Protein AF-U1MR85-F1 (afdb_monomer_lite)

pLDDT: mean 88.8, std 12.26, range [36.12, 98.38]

Structure (mmCIF, N/CA/C/O backbone):
data_AF-U1MR85-F1
#
_entry.id   AF-U1MR85-F1
#
loop_
_atom_site.group_PDB
_atom_site.id
_atom_site.type_symbol
_atom_site.label_atom_id
_atom_site.label_alt_id
_atom_site.label_comp_id
_atom_site.label_asym_id
_atom_site.label_entity_id
_atom_site.label_seq_id
_atom_site.pdbx_PDB_ins_code
_atom_site.Cartn_x
_atom_site.Cartn_y
_atom_site.Cartn_z
_atom_site.occupancy
_atom_site.B_iso_or_equiv
_atom_site.auth_seq_id
_atom_site.auth_comp_id
_atom_site.auth_asym_id
_atom_site.auth_atom_id
_atom_site.pdbx_PDB_model_num
ATOM 1 N N . MET A 1 1 ? -17.777 -16.995 18.120 1.00 36.12 1 MET A N 1
ATOM 2 C CA . MET A 1 1 ? -16.330 -17.204 17.914 1.00 36.12 1 MET A CA 1
ATOM 3 C C . MET A 1 1 ? -15.792 -15.851 17.470 1.00 36.12 1 MET A C 1
ATOM 5 O O . MET A 1 1 ? -16.188 -15.424 16.400 1.00 36.12 1 MET A O 1
ATOM 9 N N . ALA A 1 2 ? -15.031 -15.195 18.356 1.00 40.91 2 ALA A N 1
ATOM 10 C CA . ALA A 1 2 ? -14.469 -13.831 18.316 1.00 40.91 2 ALA A CA 1
ATOM 11 C C . ALA A 1 2 ? -15.447 -12.639 18.171 1.00 40.91 2 ALA A C 1
ATOM 13 O O . ALA A 1 2 ? -16.201 -12.530 17.211 1.00 40.91 2 ALA A O 1
ATOM 14 N N . ASP A 1 3 ? -15.383 -11.734 19.149 1.00 48.00 3 ASP A N 1
ATOM 15 C CA . ASP A 1 3 ? -15.992 -10.405 19.156 1.00 48.00 3 ASP A CA 1
ATOM 16 C C . ASP A 1 3 ? -15.478 -9.581 17.959 1.00 48.00 3 ASP A C 1
ATOM 18 O O . ASP A 1 3 ? -14.300 -9.241 17.923 1.00 48.00 3 ASP A O 1
ATOM 22 N N . GLY A 1 4 ? -16.332 -9.316 16.961 1.00 56.62 4 GLY A N 1
ATOM 23 C CA . GLY A 1 4 ? -16.113 -8.331 15.882 1.00 56.62 4 GLY A CA 1
ATOM 24 C C . GLY A 1 4 ? -14.700 -8.264 15.278 1.00 56.62 4 GLY A C 1
ATOM 25 O O . GLY A 1 4 ? -14.155 -7.169 15.196 1.00 56.62 4 GLY A O 1
ATOM 26 N N . GLY A 1 5 ? -14.117 -9.421 14.939 1.00 79.50 5 GLY A N 1
ATOM 27 C CA . GLY A 1 5 ? -12.676 -9.665 14.758 1.00 79.50 5 GLY A CA 1
ATOM 28 C C . GLY A 1 5 ? -11.830 -8.595 14.046 1.00 79.50 5 GLY A C 1
ATOM 29 O O . GLY A 1 5 ? -12.294 -7.847 13.202 1.00 79.50 5 GLY A O 1
ATOM 30 N N . CYS A 1 6 ? -10.544 -8.548 14.394 1.00 91.38 6 CYS A N 1
ATOM 31 C CA . CYS A 1 6 ? -9.560 -7.619 13.836 1.00 91.38 6 CYS A CA 1
ATOM 32 C C . CYS A 1 6 ? -8.836 -8.228 12.626 1.00 91.38 6 CYS A C 1
ATOM 34 O O . CYS A 1 6 ? -8.416 -9.384 12.699 1.00 91.38 6 CYS A O 1
ATOM 36 N N . THR A 1 7 ? -8.635 -7.444 11.566 1.00 95.56 7 THR A N 1
ATOM 37 C CA . THR A 1 7 ? -7.764 -7.782 10.432 1.00 95.56 7 THR A CA 1
ATOM 38 C C . THR A 1 7 ? -6.375 -7.193 10.643 1.00 95.56 7 THR A C 1
ATOM 40 O O . THR A 1 7 ? -6.246 -6.014 10.961 1.00 95.56 7 THR A O 1
ATOM 43 N N . VAL A 1 8 ? -5.329 -7.992 10.433 1.00 97.06 8 VAL A N 1
ATOM 44 C CA . VAL A 1 8 ? -3.929 -7.561 10.542 1.00 97.06 8 VAL A CA 1
ATOM 45 C C . VAL A 1 8 ? -3.187 -7.885 9.254 1.00 97.06 8 VAL A C 1
ATOM 47 O O . VAL A 1 8 ? -3.349 -8.981 8.719 1.00 97.06 8 VAL A O 1
ATOM 50 N N . GLY A 1 9 ? -2.332 -6.982 8.782 1.00 97.75 9 GLY A N 1
ATOM 51 C CA . GLY A 1 9 ? -1.458 -7.267 7.647 1.00 97.75 9 GLY A CA 1
ATOM 52 C C . GLY A 1 9 ? -0.289 -6.303 7.506 1.00 97.75 9 GLY A C 1
ATOM 53 O O . GLY A 1 9 ? -0.194 -5.300 8.214 1.00 97.75 9 GLY A O 1
ATOM 54 N N . PHE A 1 10 ? 0.610 -6.638 6.589 1.00 98.38 10 PHE A N 1
ATOM 55 C CA . PHE A 1 10 ? 1.775 -5.828 6.241 1.00 98.38 10 PHE A CA 1
ATOM 56 C C . PHE A 1 10 ? 1.484 -5.048 4.969 1.00 98.38 10 PHE A C 1
ATOM 58 O O . PHE A 1 10 ? 0.987 -5.646 4.021 1.00 98.38 10 PHE A O 1
ATOM 65 N N . PHE A 1 11 ? 1.806 -3.758 4.926 1.00 97.62 11 PHE A N 1
ATOM 66 C CA . PHE A 1 11 ? 1.803 -2.996 3.679 1.00 97.62 11 PHE A CA 1
ATOM 67 C C . PHE A 1 11 ? 3.229 -2.562 3.336 1.00 97.62 11 PHE A C 1
ATOM 69 O O . PHE A 1 11 ? 3.956 -2.034 4.176 1.00 97.62 11 PHE A O 1
ATOM 76 N N . ASP A 1 12 ? 3.620 -2.877 2.104 1.00 96.62 12 ASP A N 1
ATOM 77 C CA . ASP A 1 12 ? 4.894 -2.510 1.505 1.00 96.62 12 ASP A CA 1
ATOM 78 C C . ASP A 1 12 ? 4.696 -2.027 0.061 1.00 96.62 12 ASP A C 1
ATOM 80 O O . ASP A 1 12 ? 3.677 -2.300 -0.590 1.00 96.62 12 ASP A O 1
ATOM 84 N N . GLU A 1 13 ? 5.700 -1.321 -0.440 1.00 95.19 13 GLU A N 1
ATOM 85 C CA . GLU A 1 13 ? 5.710 -0.710 -1.759 1.00 95.19 13 GLU A CA 1
ATOM 86 C C . GLU A 1 13 ? 6.901 -1.218 -2.571 1.00 95.19 13 GLU A C 1
ATOM 88 O O . GLU A 1 13 ? 8.016 -1.380 -2.076 1.00 95.19 13 GLU A O 1
ATOM 93 N N . THR A 1 14 ? 6.696 -1.422 -3.869 1.00 92.12 14 THR A N 1
ATOM 94 C CA . THR A 1 14 ? 7.786 -1.734 -4.789 1.00 92.12 14 THR A CA 1
ATOM 95 C C . THR A 1 14 ? 7.692 -0.884 -6.046 1.00 92.12 14 THR A C 1
ATOM 97 O O . THR A 1 14 ? 6.607 -0.655 -6.576 1.00 92.12 14 THR A O 1
ATOM 100 N N . PHE A 1 15 ? 8.838 -0.413 -6.536 1.00 88.88 15 PHE A N 1
ATOM 101 C CA . PHE A 1 15 ? 8.947 0.197 -7.859 1.00 88.88 15 PHE A CA 1
ATOM 102 C C . PHE A 1 15 ? 9.441 -0.877 -8.834 1.00 88.88 15 PHE A C 1
ATOM 104 O O . PHE A 1 15 ? 10.650 -1.151 -8.873 1.00 88.88 15 PHE A O 1
ATOM 111 N N . PRO A 1 16 ? 8.535 -1.551 -9.566 1.00 84.75 16 PRO A N 1
ATOM 112 C CA . PRO A 1 16 ? 8.930 -2.589 -10.501 1.00 84.75 16 PRO A CA 1
ATOM 113 C C . PRO A 1 16 ? 9.775 -1.982 -11.622 1.00 84.75 16 PRO A C 1
ATOM 115 O O . PRO A 1 16 ? 9.452 -0.929 -12.161 1.00 84.75 16 PRO A O 1
ATOM 118 N N . LYS A 1 17 ? 10.854 -2.676 -11.988 1.00 82.31 17 LYS A N 1
ATOM 119 C CA . LYS A 1 17 ? 11.742 -2.300 -13.096 1.00 82.31 17 LYS A CA 1
ATOM 120 C C . LYS A 1 17 ? 11.604 -3.317 -14.226 1.00 82.31 17 LYS A C 1
ATOM 122 O O . LYS A 1 17 ? 12.460 -4.195 -14.347 1.00 82.31 17 LYS A O 1
ATOM 127 N N . PRO A 1 18 ? 10.506 -3.282 -15.003 1.00 75.56 18 PRO A N 1
ATOM 128 C CA . PRO A 1 18 ? 10.288 -4.234 -16.090 1.00 75.56 18 PRO A CA 1
ATOM 129 C C . PRO A 1 18 ? 11.372 -4.167 -17.173 1.00 75.56 18 PRO A C 1
ATOM 131 O O . PRO A 1 18 ? 11.534 -5.134 -17.908 1.00 75.56 18 PRO A O 1
ATOM 134 N N . GLU A 1 19 ? 12.125 -3.069 -17.255 1.00 75.56 19 GLU A N 1
ATOM 135 C CA . GLU A 1 19 ? 13.266 -2.894 -18.154 1.00 75.56 19 GLU A CA 1
ATOM 136 C C . GLU A 1 19 ? 14.566 -3.561 -17.664 1.00 75.56 19 GLU A C 1
ATOM 138 O O . GLU A 1 19 ? 15.488 -3.754 -18.457 1.00 75.56 19 GLU A O 1
ATOM 143 N N . ASP A 1 20 ? 14.663 -3.936 -16.383 1.00 76.75 20 ASP A N 1
ATOM 144 C CA . ASP A 1 20 ? 15.863 -4.553 -15.800 1.00 76.75 20 ASP A CA 1
ATOM 145 C C . ASP A 1 20 ? 15.883 -6.069 -16.064 1.00 76.75 20 ASP A C 1
ATOM 147 O O . ASP A 1 20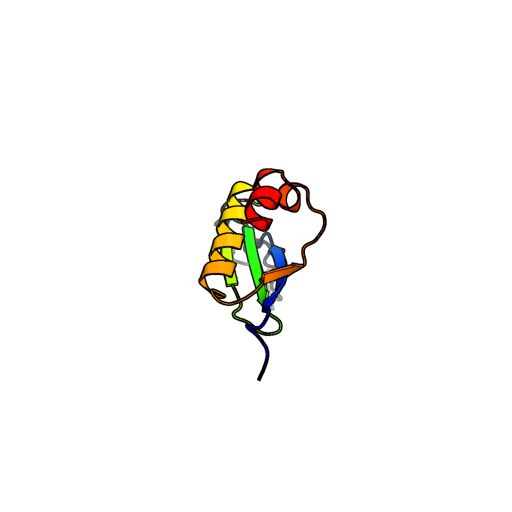 ? 15.768 -6.913 -15.171 1.00 76.75 20 ASP A O 1
ATOM 151 N N . VAL A 1 21 ? 15.957 -6.425 -17.350 1.00 76.00 21 VAL A N 1
ATOM 152 C CA . VAL A 1 21 ? 15.859 -7.807 -17.828 1.00 76.00 21 VAL A CA 1
ATOM 153 C C . VAL A 1 21 ? 17.234 -8.333 -18.216 1.00 76.00 21 VAL A C 1
ATOM 155 O O . VAL A 1 21 ? 17.735 -8.071 -19.309 1.00 76.00 21 VAL A O 1
ATOM 158 N N . SER A 1 22 ? 17.812 -9.177 -17.361 1.00 77.69 22 SER A N 1
ATOM 159 C CA . SER A 1 22 ? 18.955 -10.017 -17.731 1.00 77.69 22 SER A CA 1
ATOM 160 C C . SER A 1 22 ? 18.484 -11.416 -18.131 1.00 77.69 22 SER A C 1
ATOM 162 O O . SER A 1 22 ? 17.720 -12.064 -17.415 1.00 77.69 22 SER A O 1
ATOM 164 N N . GLN A 1 23 ? 18.934 -11.901 -19.289 1.00 76.81 23 GLN A N 1
ATOM 165 C CA . GLN A 1 23 ? 18.596 -13.238 -19.782 1.00 76.81 23 GLN A CA 1
ATOM 166 C C . GLN A 1 23 ? 19.853 -14.080 -19.957 1.00 76.81 23 GLN A C 1
ATOM 168 O O . GLN A 1 23 ? 20.876 -13.621 -20.465 1.00 76.81 23 GLN A O 1
ATOM 173 N N . ARG A 1 24 ? 19.773 -15.349 -19.547 1.00 84.12 24 ARG A N 1
ATOM 174 C CA . ARG A 1 24 ? 20.795 -16.340 -19.890 1.00 84.12 24 ARG A CA 1
ATOM 175 C C . ARG A 1 24 ? 20.508 -16.844 -21.294 1.00 84.12 24 ARG A C 1
ATOM 177 O O . ARG A 1 24 ? 19.520 -17.539 -21.507 1.00 84.12 24 ARG A O 1
ATOM 184 N N . MET A 1 25 ? 21.379 -16.480 -22.223 1.00 81.19 25 MET A N 1
ATOM 185 C CA . MET A 1 25 ? 21.274 -16.839 -23.631 1.00 81.19 25 MET A CA 1
ATOM 186 C C . MET A 1 25 ? 22.357 -17.859 -23.974 1.00 81.19 25 MET A C 1
ATOM 188 O O . MET A 1 25 ? 23.468 -17.792 -23.444 1.00 81.19 25 MET A O 1
ATOM 192 N N . TRP A 1 26 ? 22.031 -18.804 -24.850 1.00 85.12 26 TRP A N 1
ATOM 193 C CA . TRP A 1 26 ? 23.018 -19.665 -25.485 1.00 85.12 26 TRP A CA 1
ATOM 194 C C . TRP A 1 26 ? 23.063 -19.303 -26.960 1.00 85.12 26 TRP A C 1
ATOM 196 O O . TRP A 1 26 ? 22.064 -19.451 -27.658 1.00 85.12 26 TRP A O 1
ATOM 206 N N . ASP A 1 27 ? 24.218 -18.839 -27.414 1.00 83.31 27 ASP A N 1
ATOM 207 C CA . ASP A 1 27 ? 24.457 -18.460 -28.799 1.00 83.31 27 ASP A CA 1
ATOM 208 C C . ASP A 1 27 ? 25.807 -19.047 -29.229 1.00 83.31 27 ASP A C 1
ATOM 210 O O . ASP A 1 27 ? 26.730 -19.151 -28.417 1.00 83.31 27 ASP A O 1
ATOM 214 N N . PHE A 1 28 ? 25.905 -19.500 -30.477 1.00 89.50 28 PHE A N 1
ATOM 215 C CA . PHE A 1 28 ? 27.161 -20.005 -31.043 1.00 89.50 28 PHE A CA 1
ATOM 216 C C . PHE A 1 28 ? 27.971 -18.893 -31.736 1.00 89.50 28 PHE A C 1
ATOM 218 O O . PHE A 1 28 ? 29.110 -19.125 -32.140 1.00 89.50 28 PHE A O 1
ATOM 225 N N . GLU A 1 29 ? 27.392 -17.698 -31.843 1.00 88.19 29 GLU A N 1
ATOM 226 C CA . GLU A 1 29 ? 27.934 -16.476 -32.423 1.00 88.19 29 GLU A CA 1
ATOM 227 C C . GLU A 1 29 ? 27.854 -15.324 -31.394 1.00 88.19 29 GLU A C 1
ATOM 229 O O . GLU A 1 29 ? 28.366 -15.447 -30.279 1.00 88.19 29 GLU A O 1
ATOM 234 N N . THR A 1 30 ? 27.277 -14.173 -31.765 1.00 84.38 30 THR A N 1
ATOM 235 C CA . THR A 1 30 ? 27.104 -13.019 -30.871 1.00 84.38 30 THR A CA 1
ATOM 236 C C . THR A 1 30 ? 25.649 -12.938 -30.410 1.00 84.38 30 THR A C 1
ATOM 238 O O . THR A 1 30 ? 24.786 -12.655 -31.239 1.00 84.38 30 THR A O 1
ATOM 241 N N . PRO A 1 31 ? 25.360 -13.120 -29.110 1.00 83.31 31 PRO A N 1
ATOM 242 C CA . PRO A 1 31 ? 23.995 -13.056 -28.607 1.00 83.31 31 PRO A CA 1
ATOM 243 C C . PRO A 1 31 ? 23.412 -11.643 -28.747 1.00 83.31 31 PRO A C 1
ATOM 245 O O . PRO A 1 31 ? 24.074 -10.650 -28.435 1.00 83.31 31 PRO A O 1
ATOM 248 N N . SER A 1 32 ? 22.147 -11.563 -29.156 1.00 83.19 32 SER A N 1
ATOM 249 C CA . SER A 1 32 ? 21.348 -10.332 -29.188 1.00 83.19 32 SER A CA 1
ATOM 250 C C . SER A 1 32 ? 20.040 -10.516 -28.423 1.00 83.19 32 SER A C 1
ATOM 252 O O . SER A 1 32 ? 19.450 -11.594 -28.473 1.00 83.19 32 SER A O 1
ATOM 254 N N . GLN A 1 33 ? 19.561 -9.460 -27.764 1.00 79.75 33 GLN A N 1
ATOM 255 C CA . GLN A 1 33 ? 18.330 -9.477 -26.974 1.00 79.75 33 GLN A CA 1
ATOM 256 C C . GLN A 1 33 ? 17.402 -8.343 -27.409 1.00 79.75 33 GLN A C 1
ATOM 258 O O . GLN A 1 33 ? 17.821 -7.188 -27.471 1.00 79.75 33 GLN A O 1
ATOM 263 N N . GLU A 1 34 ? 16.135 -8.669 -27.650 1.00 79.19 34 GLU A N 1
ATOM 264 C CA . GLU A 1 34 ? 15.067 -7.679 -27.774 1.00 79.19 34 GLU A CA 1
ATOM 265 C C . GLU A 1 34 ? 14.431 -7.470 -26.396 1.00 79.19 34 GLU A C 1
ATOM 267 O O . GLU A 1 34 ? 13.961 -8.419 -25.765 1.00 79.19 34 GLU A O 1
ATOM 272 N N . VAL A 1 35 ? 14.434 -6.229 -25.910 1.00 72.81 35 VAL A N 1
ATOM 273 C CA . VAL A 1 35 ? 13.767 -5.841 -24.661 1.00 72.81 35 VAL A CA 1
ATOM 274 C C . VAL A 1 35 ? 12.733 -4.764 -24.950 1.00 72.81 35 VAL A C 1
ATOM 276 O O . VAL A 1 35 ? 12.988 -3.843 -25.727 1.00 72.81 35 VAL A O 1
ATOM 279 N N . SER A 1 36 ? 11.563 -4.873 -24.319 1.00 69.44 36 SER A N 1
ATOM 280 C CA . SER A 1 36 ? 10.623 -3.755 -24.270 1.00 69.44 36 SER A CA 1
ATOM 281 C C . SER A 1 36 ? 11.169 -2.702 -23.306 1.00 69.44 36 SER A C 1
ATOM 283 O O . SER A 1 36 ? 11.551 -3.036 -22.187 1.00 69.44 36 SER A O 1
ATOM 285 N N . VAL A 1 37 ? 11.227 -1.446 -23.750 1.00 61.88 37 VAL A N 1
ATOM 286 C CA . VAL A 1 37 ? 11.701 -0.292 -22.961 1.00 61.88 37 VAL A CA 1
ATOM 287 C C . VAL A 1 37 ? 10.552 0.585 -22.464 1.00 61.88 37 VAL A C 1
ATOM 289 O O . VAL A 1 37 ? 10.792 1.705 -22.010 1.00 61.88 37 VAL A O 1
ATOM 292 N N . ASP A 1 38 ? 9.309 0.112 -22.580 1.00 68.94 38 ASP A N 1
ATOM 293 C CA . ASP A 1 38 ? 8.150 0.847 -22.084 1.00 68.94 38 ASP A CA 1
ATOM 294 C C . ASP A 1 38 ? 8.259 0.966 -20.561 1.00 68.94 38 ASP A C 1
ATOM 296 O O . ASP A 1 38 ? 7.988 0.023 -19.815 1.00 68.94 38 ASP A O 1
ATOM 300 N N . ARG A 1 39 ? 8.714 2.138 -20.104 1.00 63.81 39 ARG A N 1
ATOM 301 C CA . ARG A 1 39 ? 8.851 2.439 -18.681 1.00 63.81 39 ARG A CA 1
ATOM 302 C C . ARG A 1 39 ? 7.479 2.426 -18.038 1.00 63.81 39 ARG A C 1
ATOM 304 O O . ARG A 1 39 ? 6.593 3.203 -18.393 1.00 63.81 39 ARG A O 1
ATOM 311 N N . PHE A 1 40 ? 7.342 1.564 -17.047 1.00 71.38 40 PHE A N 1
ATOM 312 C CA . PHE A 1 40 ? 6.222 1.575 -16.131 1.00 71.38 40 PHE A CA 1
ATOM 313 C C . PHE A 1 40 ? 6.585 2.487 -14.956 1.00 71.38 40 PHE A C 1
ATOM 315 O O . PHE A 1 40 ? 7.072 2.032 -13.927 1.00 71.38 40 PHE A O 1
ATOM 322 N N . ASP A 1 41 ? 6.411 3.800 -15.127 1.00 73.19 41 ASP A N 1
ATOM 323 C CA . ASP A 1 41 ? 6.658 4.777 -14.058 1.00 73.19 41 ASP A CA 1
ATOM 324 C C . ASP A 1 41 ? 5.466 4.793 -13.073 1.00 73.19 41 ASP A C 1
ATOM 326 O O . ASP A 1 41 ? 4.701 5.755 -13.002 1.00 73.19 41 ASP A O 1
ATOM 330 N N . ALA A 1 42 ? 5.276 3.695 -12.340 1.00 84.38 42 ALA A N 1
ATOM 331 C CA . ALA A 1 42 ? 4.273 3.564 -11.288 1.00 84.38 42 ALA A CA 1
ATOM 332 C C . ALA A 1 42 ? 4.771 2.633 -10.172 1.00 84.38 42 ALA A C 1
ATOM 334 O O . ALA A 1 42 ? 5.558 1.718 -10.410 1.00 84.38 42 ALA A O 1
ATOM 335 N N . ASN A 1 43 ? 4.299 2.863 -8.950 1.00 91.38 43 ASN A N 1
ATOM 336 C CA . ASN A 1 43 ? 4.603 2.034 -7.789 1.00 91.38 43 ASN A CA 1
ATOM 337 C C . ASN A 1 43 ? 3.526 0.967 -7.619 1.00 91.38 43 ASN A C 1
ATOM 339 O O . ASN A 1 43 ? 2.341 1.234 -7.780 1.00 91.38 43 ASN A O 1
ATOM 343 N N . MET A 1 44 ? 3.923 -0.246 -7.268 1.00 94.19 44 MET A N 1
ATOM 344 C CA . MET A 1 44 ? 2.998 -1.295 -6.869 1.00 94.19 44 MET A CA 1
ATOM 345 C C . MET A 1 44 ? 2.924 -1.328 -5.349 1.00 94.19 44 MET A C 1
ATOM 347 O O . MET A 1 44 ? 3.941 -1.492 -4.676 1.00 94.19 44 MET A O 1
ATOM 351 N N . PHE A 1 45 ? 1.722 -1.157 -4.817 1.00 97.25 45 PHE A N 1
ATOM 352 C CA . PHE A 1 45 ? 1.446 -1.246 -3.390 1.00 97.25 45 PHE A CA 1
ATOM 353 C C . PHE A 1 45 ? 0.814 -2.598 -3.096 1.00 97.25 45 PHE A C 1
ATOM 355 O O . PHE A 1 45 ? -0.058 -3.053 -3.841 1.00 97.25 45 PHE A O 1
ATOM 362 N N . GLY A 1 46 ? 1.254 -3.241 -2.018 1.00 97.81 46 GLY A N 1
ATOM 363 C CA . GLY A 1 46 ? 0.755 -4.548 -1.608 1.00 97.81 46 GLY A CA 1
ATOM 364 C C . GLY A 1 46 ? 0.438 -4.583 -0.123 1.00 97.81 46 GLY A C 1
ATOM 365 O O . GLY A 1 46 ? 1.292 -4.258 0.693 1.00 97.81 46 GLY A O 1
ATOM 366 N N . PHE A 1 47 ? -0.772 -5.016 0.218 1.00 98.38 47 PHE A N 1
ATOM 367 C CA . PHE A 1 47 ? -1.178 -5.380 1.567 1.00 98.38 47 PHE A CA 1
ATOM 368 C C . PHE A 1 47 ? -1.319 -6.894 1.668 1.00 98.38 47 PHE A C 1
ATOM 370 O O . PHE A 1 47 ? -2.124 -7.496 0.957 1.00 98.38 47 PHE A O 1
ATOM 377 N N . TYR A 1 48 ? -0.548 -7.481 2.574 1.00 97.69 48 TYR A N 1
ATOM 378 C CA . TYR A 1 48 ? -0.484 -8.910 2.836 1.00 97.69 48 TYR A CA 1
ATOM 379 C C . TYR A 1 48 ? -1.189 -9.195 4.160 1.00 97.69 48 TYR A C 1
ATOM 381 O O . TYR A 1 48 ? -0.631 -8.969 5.242 1.00 97.69 48 TYR A O 1
ATOM 389 N N . ALA A 1 49 ? -2.434 -9.648 4.075 1.00 96.81 49 ALA A N 1
ATOM 390 C CA . ALA A 1 49 ? -3.278 -9.911 5.222 1.00 96.81 49 ALA A CA 1
ATOM 391 C C . ALA A 1 49 ? -2.909 -11.252 5.872 1.00 96.81 49 ALA A C 1
ATOM 393 O O . ALA A 1 49 ? -2.771 -12.284 5.222 1.00 96.81 49 ALA A O 1
ATOM 394 N N . LEU A 1 50 ? -2.791 -11.263 7.199 1.00 96.31 50 LEU A N 1
ATOM 395 C CA . LEU A 1 50 ? -2.581 -12.491 7.968 1.00 96.31 50 LEU A CA 1
ATOM 396 C C . LEU A 1 50 ? -3.881 -13.279 8.155 1.00 96.31 50 LEU A C 1
ATOM 398 O O . LEU A 1 50 ? -3.858 -14.500 8.308 1.00 96.31 50 LEU A O 1
ATOM 402 N N . ASN A 1 51 ? -5.009 -12.575 8.210 1.00 94.31 51 ASN A N 1
ATOM 403 C CA . ASN A 1 51 ? -6.312 -13.148 8.543 1.00 94.31 51 ASN A CA 1
ATOM 404 C C . ASN A 1 51 ? -7.500 -12.460 7.844 1.00 94.31 51 ASN A C 1
ATOM 406 O O . ASN A 1 51 ? -8.639 -12.672 8.255 1.00 94.31 51 ASN A O 1
ATOM 410 N N . GLY A 1 52 ? -7.235 -11.658 6.812 1.00 93.25 52 GLY A N 1
ATOM 411 C CA . GLY A 1 52 ? -8.235 -10.957 6.005 1.00 93.25 52 GLY A CA 1
ATOM 412 C C . GLY A 1 52 ? -7.963 -11.118 4.510 1.00 93.25 52 GLY A C 1
ATOM 413 O O . GLY A 1 52 ? -7.298 -12.066 4.096 1.00 93.25 52 GLY A O 1
ATOM 414 N N . ALA A 1 53 ? -8.478 -10.192 3.709 1.00 96.81 53 ALA A N 1
ATOM 415 C CA . ALA A 1 53 ? -8.230 -10.116 2.278 1.00 96.81 53 ALA A CA 1
ATOM 416 C C . ALA A 1 53 ? -6.978 -9.283 1.972 1.00 96.81 53 ALA A C 1
ATOM 418 O O . ALA A 1 53 ? -6.818 -8.168 2.482 1.00 96.81 53 ALA A O 1
ATOM 419 N N . ASP A 1 54 ? -6.123 -9.823 1.106 1.00 97.75 54 ASP A N 1
ATOM 420 C 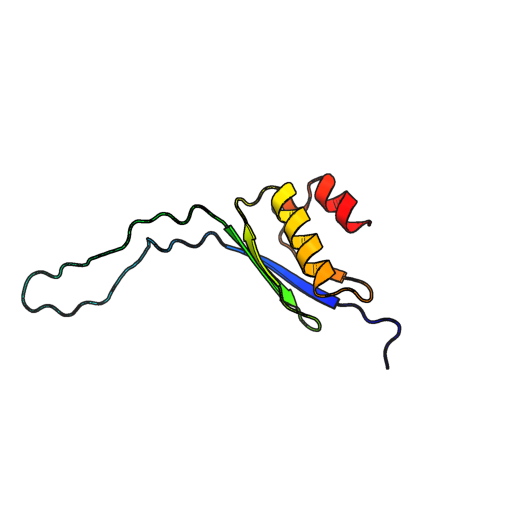CA . ASP A 1 54 ? -5.002 -9.097 0.516 1.00 97.75 54 ASP A CA 1
ATOM 421 C C . ASP A 1 54 ? -5.501 -7.969 -0.399 1.00 97.75 54 ASP A C 1
ATOM 423 O O . ASP A 1 54 ? -6.594 -8.039 -0.968 1.00 97.75 54 ASP A O 1
ATOM 427 N N . ALA A 1 55 ? -4.668 -6.950 -0.603 1.00 97.94 55 ALA A N 1
ATOM 428 C CA . ALA A 1 55 ? -4.906 -5.924 -1.612 1.00 97.94 55 ALA A CA 1
ATOM 429 C C . ALA A 1 55 ? -3.625 -5.658 -2.402 1.00 97.94 55 ALA A C 1
ATOM 431 O O . ALA A 1 55 ? -2.533 -5.633 -1.843 1.00 97.94 55 ALA A O 1
ATOM 432 N N . VAL A 1 56 ? -3.754 -5.437 -3.706 1.00 97.06 56 VAL A N 1
ATOM 433 C CA . VAL A 1 56 ? -2.643 -5.021 -4.564 1.00 97.06 56 VAL A CA 1
ATOM 434 C C . VAL A 1 56 ? -3.150 -3.993 -5.558 1.00 97.06 56 VAL A C 1
ATOM 436 O O . VAL A 1 56 ? -4.209 -4.179 -6.160 1.00 97.06 56 VAL A O 1
ATOM 439 N N . GLU A 1 57 ? -2.414 -2.900 -5.717 1.00 95.88 57 GLU A N 1
ATOM 440 C CA . GLU A 1 57 ? -2.798 -1.836 -6.637 1.00 95.88 57 GLU A CA 1
ATOM 441 C C . GLU A 1 57 ? -1.575 -1.125 -7.211 1.00 95.88 57 G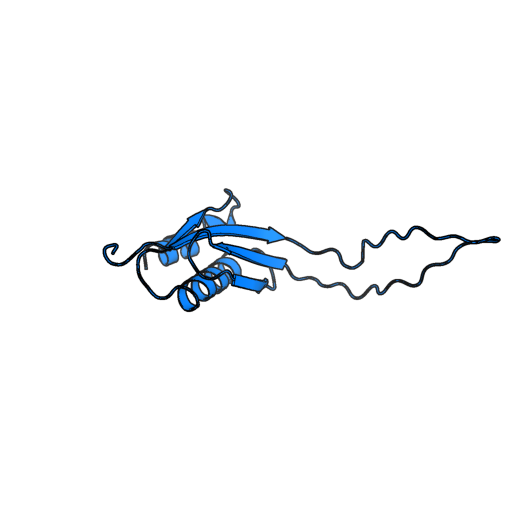LU A C 1
ATOM 443 O O . GLU A 1 57 ? -0.530 -1.006 -6.571 1.00 95.88 57 GLU A O 1
ATOM 448 N N . VAL A 1 58 ? -1.708 -0.673 -8.456 1.00 94.06 58 VAL A N 1
ATOM 449 C CA . VAL A 1 58 ? -0.709 0.162 -9.117 1.00 94.06 58 VAL A CA 1
ATOM 450 C C . VAL A 1 58 ? -1.052 1.614 -8.823 1.00 94.06 58 VAL A C 1
ATOM 452 O O . VAL A 1 58 ? -2.073 2.120 -9.282 1.00 94.06 58 VAL A O 1
ATOM 455 N N . MET A 1 59 ? -0.167 2.284 -8.099 1.00 94.50 59 MET A N 1
ATOM 456 C CA . MET A 1 59 ? -0.287 3.677 -7.705 1.00 94.50 59 MET A CA 1
ATOM 457 C C . MET A 1 59 ? 0.688 4.551 -8.499 1.00 94.50 59 MET A C 1
ATOM 459 O O . MET A 1 59 ? 1.806 4.132 -8.799 1.00 94.50 59 MET A O 1
ATOM 463 N N . PRO A 1 60 ? 0.320 5.798 -8.831 1.00 92.69 60 PRO A N 1
ATOM 464 C CA . PRO A 1 60 ? 1.178 6.673 -9.629 1.00 92.69 60 PRO A CA 1
ATOM 465 C C . PRO A 1 60 ? 2.474 7.082 -8.908 1.00 92.69 60 PRO A C 1
ATOM 467 O O . PRO A 1 60 ? 3.426 7.498 -9.561 1.00 92.69 60 PRO A O 1
ATOM 470 N N . ASN A 1 61 ? 2.514 7.029 -7.571 1.00 92.81 61 ASN A N 1
ATOM 471 C CA . ASN A 1 61 ? 3.667 7.408 -6.749 1.00 92.81 61 ASN A CA 1
ATOM 472 C C . ASN A 1 61 ? 3.510 6.923 -5.289 1.00 92.81 61 ASN A C 1
ATOM 474 O O . ASN A 1 61 ? 2.452 6.430 -4.913 1.00 92.81 61 ASN A O 1
ATOM 478 N N . SER A 1 62 ? 4.545 7.137 -4.463 1.00 93.06 62 SER A N 1
ATOM 479 C CA . SER A 1 62 ? 4.579 6.855 -3.010 1.00 93.06 62 SER A CA 1
ATOM 480 C C . SER A 1 62 ? 4.178 8.041 -2.123 1.00 93.06 62 SER A C 1
ATOM 482 O O . SER A 1 62 ? 4.599 8.139 -0.971 1.00 93.06 62 SER A O 1
ATOM 484 N N . GLN A 1 63 ? 3.434 9.013 -2.657 1.00 95.69 63 GLN A N 1
ATOM 485 C CA . GLN A 1 63 ? 3.011 10.180 -1.876 1.00 95.69 63 GLN A CA 1
ATOM 486 C C . GLN A 1 63 ? 1.826 9.835 -0.968 1.00 95.69 63 GLN A C 1
ATOM 488 O O . GLN A 1 63 ? 1.109 8.862 -1.201 1.00 95.69 63 GLN A O 1
ATOM 493 N N . SER A 1 64 ? 1.604 10.653 0.064 1.00 95.94 64 SER A N 1
ATOM 494 C CA . SER A 1 64 ? 0.568 10.420 1.079 1.00 95.94 64 SER A CA 1
ATOM 495 C C . SER A 1 64 ? -0.837 10.278 0.489 1.00 95.94 64 SER A C 1
ATOM 497 O O . SER A 1 64 ? -1.614 9.465 0.972 1.00 95.94 64 SER A O 1
ATOM 499 N N . GLU A 1 65 ? -1.155 10.993 -0.594 1.00 96.75 65 GLU A N 1
ATOM 500 C CA . GLU A 1 65 ? -2.436 10.853 -1.302 1.00 96.75 65 GLU A CA 1
ATOM 501 C C . GLU A 1 65 ? -2.649 9.430 -1.847 1.00 96.75 65 GLU A C 1
ATOM 503 O O . GLU A 1 65 ? -3.718 8.846 -1.653 1.00 96.75 65 GLU A O 1
ATOM 508 N N . SER A 1 66 ? -1.618 8.850 -2.471 1.00 96.88 66 SER A N 1
ATOM 509 C CA . SER A 1 66 ? -1.634 7.469 -2.968 1.00 96.88 66 SER A CA 1
ATOM 510 C C . SER A 1 66 ? -1.713 6.468 -1.812 1.00 96.88 66 SER A C 1
ATOM 512 O O . SER A 1 66 ? -2.506 5.531 -1.861 1.00 96.88 66 SER A O 1
ATOM 514 N N . VAL A 1 67 ? -0.967 6.702 -0.729 1.00 97.06 67 VAL A N 1
ATOM 515 C CA . VAL A 1 67 ? -1.040 5.884 0.496 1.00 97.06 67 VAL A CA 1
ATOM 516 C C . VAL A 1 67 ? -2.461 5.883 1.067 1.00 97.06 67 VAL A C 1
ATOM 518 O O . VAL A 1 67 ? -3.032 4.820 1.300 1.00 97.06 67 VAL A O 1
ATOM 521 N N . CYS A 1 68 ? -3.086 7.053 1.216 1.00 97.56 68 CYS A N 1
ATOM 522 C CA . CYS A 1 68 ? -4.464 7.179 1.689 1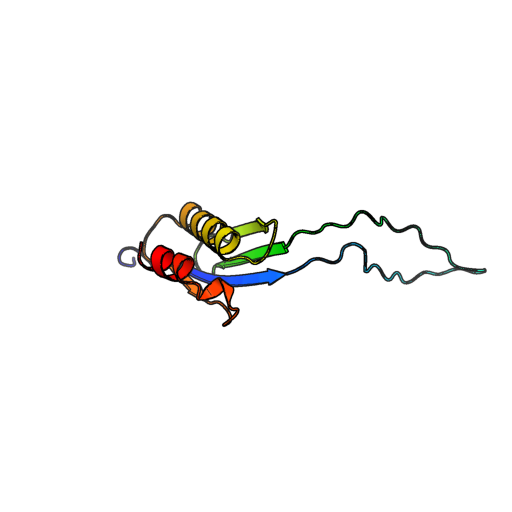.00 97.56 68 CYS A CA 1
ATOM 523 C C . CYS A 1 68 ? -5.470 6.469 0.773 1.00 97.56 68 CYS A C 1
ATOM 525 O O . CYS A 1 68 ? -6.408 5.832 1.256 1.00 97.56 68 CYS A O 1
ATOM 527 N N . ALA A 1 69 ? -5.313 6.587 -0.548 1.00 97.81 69 ALA A N 1
ATOM 528 C CA . ALA A 1 69 ? -6.173 5.894 -1.502 1.00 97.81 69 ALA A CA 1
ATOM 529 C C . ALA A 1 69 ? -6.070 4.368 -1.340 1.00 97.81 69 ALA A C 1
ATOM 531 O O . ALA A 1 69 ? -7.095 3.687 -1.264 1.00 97.81 69 ALA A O 1
ATOM 532 N N . PHE A 1 70 ? -4.853 3.845 -1.184 1.00 97.81 70 PHE A N 1
ATOM 533 C CA . PHE A 1 70 ? -4.630 2.418 -0.987 1.00 97.81 70 PHE A CA 1
ATOM 534 C C . PHE A 1 70 ? -5.113 1.917 0.384 1.00 97.81 70 PHE A C 1
ATOM 536 O O . PHE A 1 70 ? -5.739 0.865 0.464 1.00 97.81 70 PHE A O 1
ATOM 543 N N . LEU A 1 71 ? -4.946 2.687 1.464 1.00 97.31 71 LEU A N 1
ATOM 544 C CA . LEU A 1 71 ? -5.517 2.345 2.777 1.00 97.31 71 LEU A CA 1
ATOM 545 C C . LEU A 1 71 ? -7.049 2.233 2.724 1.00 97.31 71 LEU A C 1
ATOM 547 O O . LEU A 1 71 ? -7.623 1.293 3.279 1.00 97.31 71 LEU A O 1
ATOM 551 N N . ARG A 1 72 ? -7.722 3.125 1.984 1.00 97.56 72 ARG A N 1
ATOM 552 C CA . ARG A 1 72 ? -9.170 3.007 1.736 1.00 97.56 72 ARG A CA 1
ATOM 553 C C . ARG A 1 72 ? -9.518 1.762 0.925 1.00 97.56 72 ARG A C 1
ATOM 555 O O . ARG A 1 72 ? -10.532 1.127 1.210 1.00 97.56 72 ARG A O 1
ATOM 562 N N . ARG A 1 73 ? -8.683 1.381 -0.047 1.00 98.00 73 ARG A N 1
ATOM 563 C CA . ARG A 1 73 ? -8.837 0.123 -0.792 1.00 98.00 73 ARG A CA 1
ATOM 564 C C . ARG A 1 73 ? -8.757 -1.085 0.144 1.00 98.00 73 ARG A C 1
ATOM 566 O O . ARG A 1 73 ? -9.652 -1.925 0.100 1.00 98.00 73 ARG A O 1
ATOM 573 N N . ILE A 1 74 ? -7.754 -1.136 1.026 1.00 97.31 74 ILE A N 1
ATOM 574 C CA . ILE A 1 74 ? -7.600 -2.207 2.027 1.00 97.31 74 ILE A CA 1
ATOM 575 C C . ILE A 1 74 ? -8.836 -2.277 2.931 1.00 97.31 74 ILE A C 1
ATOM 577 O O . ILE A 1 74 ? -9.352 -3.368 3.177 1.00 97.31 74 ILE A O 1
ATOM 581 N N . ARG A 1 75 ? -9.343 -1.124 3.393 1.00 96.31 75 ARG A N 1
ATOM 582 C CA . ARG A 1 75 ? -10.561 -1.060 4.213 1.00 96.31 75 ARG A CA 1
ATOM 583 C C . ARG A 1 75 ? -11.805 -1.535 3.466 1.00 96.31 75 ARG A C 1
ATO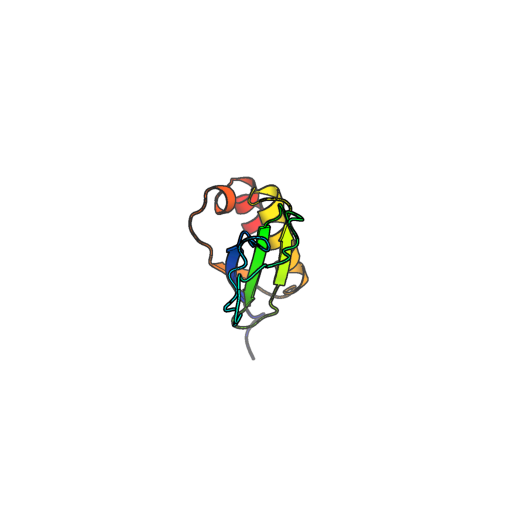M 585 O O . ARG A 1 75 ? -12.644 -2.198 4.065 1.00 96.31 75 ARG A O 1
ATOM 592 N N . ALA A 1 76 ? -11.936 -1.224 2.180 1.00 96.69 76 ALA A N 1
ATOM 593 C CA . ALA A 1 76 ? -13.065 -1.680 1.372 1.00 96.69 76 ALA A CA 1
ATOM 594 C C . ALA A 1 76 ? -13.083 -3.211 1.206 1.00 96.69 76 ALA A C 1
ATOM 596 O O . ALA A 1 76 ? -14.156 -3.809 1.223 1.00 96.69 76 ALA A O 1
ATOM 597 N N . GLU A 1 77 ? -11.910 -3.838 1.081 1.00 96.69 77 GLU A N 1
ATOM 598 C CA . GLU A 1 77 ? -11.767 -5.303 1.021 1.00 96.69 77 GLU A CA 1
ATOM 599 C C . GLU A 1 77 ? -11.903 -5.972 2.402 1.00 96.69 77 GLU A C 1
ATOM 601 O O . GLU A 1 77 ? -12.293 -7.134 2.498 1.00 96.69 77 GLU A O 1
ATOM 606 N N . ASN A 1 78 ? -11.639 -5.232 3.485 1.00 95.19 78 ASN A N 1
ATOM 607 C CA . ASN A 1 78 ? -11.742 -5.693 4.873 1.00 95.19 78 ASN A CA 1
ATOM 608 C C . ASN A 1 78 ? -12.711 -4.797 5.676 1.00 95.19 78 ASN A C 1
ATOM 610 O O . ASN A 1 78 ? -12.272 -4.033 6.542 1.00 95.19 78 ASN A O 1
ATOM 614 N N . PRO A 1 79 ? -14.028 -4.856 5.386 1.00 93.56 79 PRO A N 1
ATOM 615 C CA . PRO A 1 79 ? -15.012 -3.880 5.861 1.00 93.56 79 PRO A CA 1
ATOM 616 C C . PRO A 1 79 ? -15.439 -4.059 7.320 1.00 93.56 79 PRO A C 1
ATOM 618 O O . PRO A 1 79 ? -16.112 -3.174 7.855 1.00 93.56 79 PRO A O 1
ATOM 621 N N . ASP A 1 80 ? -15.050 -5.155 7.972 1.00 91.44 80 ASP A N 1
ATOM 622 C CA . ASP A 1 80 ? -15.486 -5.514 9.320 1.00 91.44 80 ASP A CA 1
ATOM 623 C C . ASP A 1 80 ? -14.359 -5.367 10.351 1.00 91.44 80 ASP A C 1
ATOM 625 O O . ASP A 1 80 ? -13.198 -5.676 10.087 1.00 91.44 80 ASP A O 1
ATOM 629 N N . GLY A 1 81 ? -14.719 -4.902 11.550 1.00 90.88 81 GLY A N 1
ATOM 630 C CA . GLY A 1 81 ? -13.818 -4.834 12.704 1.00 90.88 81 GLY A CA 1
ATOM 631 C C . GLY A 1 81 ? -12.635 -3.878 12.541 1.00 90.88 81 GLY A C 1
ATOM 632 O O . GLY A 1 81 ? -12.599 -3.054 11.625 1.00 90.88 81 GLY A O 1
ATOM 633 N N . ALA A 1 82 ? -11.681 -3.954 13.469 1.00 93.56 82 ALA A N 1
ATOM 634 C CA . ALA A 1 82 ? -10.476 -3.125 13.442 1.00 93.56 82 ALA A CA 1
ATOM 635 C C . ALA A 1 82 ? -9.516 -3.577 12.330 1.00 93.56 82 ALA A C 1
ATOM 637 O O . ALA A 1 82 ? -9.397 -4.772 12.063 1.00 93.56 82 ALA A O 1
ATOM 638 N N . LEU A 1 83 ? -8.808 -2.629 11.715 1.00 95.12 83 LEU A N 1
ATOM 639 C CA . LEU A 1 83 ? -7.762 -2.894 10.729 1.00 95.12 83 LEU A CA 1
ATOM 640 C C . LEU A 1 83 ? -6.413 -2.437 11.294 1.00 95.12 83 LEU A C 1
ATOM 642 O O . LEU A 1 83 ? -6.232 -1.262 11.596 1.00 95.12 83 LEU A O 1
ATOM 646 N N . ILE A 1 84 ? -5.469 -3.364 11.437 1.00 96.31 84 ILE A N 1
ATOM 647 C CA . ILE A 1 84 ? -4.098 -3.087 11.871 1.00 96.31 84 ILE A CA 1
ATOM 648 C C . ILE A 1 84 ? -3.175 -3.279 10.673 1.00 96.31 84 ILE A C 1
ATOM 650 O O . ILE A 1 84 ? -2.978 -4.398 10.195 1.00 96.31 84 ILE A O 1
ATOM 654 N N . VAL A 1 85 ? -2.583 -2.182 10.215 1.00 97.00 85 VAL A N 1
ATOM 655 C CA . VAL A 1 85 ? -1.631 -2.184 9.105 1.00 97.00 85 VAL A CA 1
ATOM 656 C C . VAL A 1 85 ? -0.227 -1.928 9.647 1.00 97.00 85 VAL A C 1
ATOM 658 O O . VAL A 1 85 ? 0.004 -0.951 10.358 1.00 97.00 85 VAL A O 1
ATOM 661 N N . ILE A 1 86 ? 0.708 -2.822 9.334 1.00 97.19 86 ILE A N 1
ATOM 662 C CA . ILE A 1 86 ? 2.115 -2.722 9.731 1.00 97.19 86 ILE A CA 1
ATOM 663 C C . ILE A 1 86 ? 2.918 -2.206 8.538 1.00 97.19 86 ILE A C 1
ATOM 665 O O . ILE A 1 86 ? 2.931 -2.847 7.488 1.00 97.19 86 ILE A O 1
ATOM 669 N N . LEU A 1 87 ? 3.588 -1.070 8.730 1.00 95.44 87 LEU A N 1
ATOM 670 C CA . LEU A 1 87 ? 4.318 -0.311 7.709 1.00 95.44 87 LEU A CA 1
ATOM 671 C C . LEU A 1 87 ? 5.746 -0.023 8.174 1.00 95.44 87 LEU A C 1
ATOM 673 O O . LEU A 1 87 ? 6.027 -0.041 9.377 1.00 95.44 87 LEU A O 1
ATOM 677 N N . ASP A 1 88 ? 6.633 0.314 7.240 1.00 94.94 88 ASP A N 1
ATOM 678 C CA . ASP A 1 88 ? 7.912 0.939 7.576 1.00 94.94 88 ASP A CA 1
ATOM 679 C C . ASP A 1 88 ? 7.736 2.426 7.977 1.00 94.94 88 ASP A C 1
ATOM 681 O O . ASP A 1 88 ? 6.632 2.975 7.995 1.00 94.94 88 ASP A O 1
ATOM 685 N N . ASN A 1 89 ? 8.838 3.103 8.313 1.00 94.19 89 ASN A N 1
ATOM 686 C CA . ASN A 1 89 ? 8.816 4.502 8.755 1.00 94.19 89 ASN A CA 1
ATOM 687 C C . ASN A 1 89 ? 9.026 5.518 7.611 1.00 94.19 89 ASN A C 1
ATOM 689 O O . ASN A 1 89 ? 9.582 6.599 7.838 1.00 94.19 89 ASN A O 1
ATOM 693 N N . TYR A 1 90 ? 8.645 5.189 6.377 1.00 93.31 90 TYR A N 1
ATOM 694 C CA . TYR A 1 90 ? 8.788 6.111 5.253 1.00 93.31 90 TYR A CA 1
ATOM 695 C C . TYR A 1 90 ? 7.961 7.407 5.466 1.00 93.31 90 TYR A C 1
ATOM 697 O O . TYR A 1 90 ? 6.887 7.355 6.072 1.00 93.31 90 TYR A O 1
ATOM 705 N N . PRO A 1 91 ? 8.430 8.597 5.019 1.00 95.00 91 PRO A N 1
ATOM 706 C CA . PRO A 1 91 ? 7.778 9.883 5.300 1.00 95.00 91 PRO A CA 1
ATOM 707 C C . PRO A 1 91 ? 6.291 9.973 4.956 1.00 95.00 91 PRO A C 1
ATOM 709 O O . PRO A 1 91 ? 5.528 10.565 5.718 1.00 95.00 91 PRO A O 1
ATOM 712 N N . SER A 1 92 ? 5.860 9.387 3.836 1.00 93.75 92 SER A N 1
ATOM 713 C CA . SER A 1 92 ? 4.447 9.432 3.448 1.00 93.75 92 SER A CA 1
ATOM 714 C C . SER A 1 92 ? 3.558 8.602 4.375 1.00 93.75 92 SER A C 1
ATOM 716 O O . SER A 1 92 ? 2.426 9.008 4.611 1.00 93.75 92 SER A O 1
ATOM 718 N N . HIS A 1 93 ? 4.065 7.524 4.984 1.00 93.25 93 HIS A N 1
ATOM 719 C CA . HIS A 1 93 ? 3.304 6.664 5.904 1.00 93.25 93 HIS A CA 1
ATOM 720 C C . HIS A 1 93 ? 2.931 7.353 7.219 1.00 93.25 93 HIS A C 1
ATOM 722 O O . HIS A 1 93 ? 1.994 6.939 7.895 1.00 93.25 93 HIS A O 1
ATOM 728 N N . HIS A 1 94 ? 3.655 8.404 7.605 1.00 93.19 94 HIS A N 1
ATOM 729 C CA . HIS A 1 94 ? 3.384 9.164 8.827 1.00 93.19 94 HIS A CA 1
ATOM 730 C C . HIS A 1 94 ? 3.063 10.639 8.561 1.00 93.19 94 HIS A C 1
ATOM 732 O O . HIS A 1 94 ? 3.127 11.456 9.495 1.00 93.19 94 HIS A O 1
ATOM 738 N N . ALA A 1 95 ? 2.711 10.964 7.313 1.00 96.25 95 ALA A N 1
ATOM 739 C CA . ALA A 1 95 ? 2.136 12.247 6.937 1.00 96.25 95 ALA A CA 1
ATOM 740 C C . ALA A 1 95 ? 0.850 12.517 7.733 1.00 96.25 95 ALA A C 1
ATOM 742 O O . ALA A 1 95 ? 0.185 11.590 8.203 1.00 96.25 95 ALA A O 1
ATOM 743 N N . THR A 1 96 ? 0.514 13.793 7.912 1.00 96.75 96 THR A N 1
ATOM 744 C CA . THR A 1 96 ? -0.636 14.203 8.728 1.00 96.75 96 THR A CA 1
ATOM 745 C C . THR A 1 96 ? -1.929 13.587 8.209 1.00 96.75 96 THR A C 1
ATOM 747 O O . THR A 1 96 ? -2.664 12.996 8.989 1.00 96.75 96 THR A O 1
ATOM 750 N N . GLU A 1 97 ? -2.150 13.618 6.895 1.00 96.12 97 GLU A N 1
ATOM 751 C CA . GLU A 1 97 ? -3.376 13.116 6.269 1.00 96.12 97 GLU A CA 1
ATOM 752 C C . GLU A 1 97 ? -3.528 11.596 6.435 1.00 96.12 97 GLU A C 1
ATOM 754 O O . GLU A 1 97 ? -4.639 11.088 6.557 1.00 96.12 97 GLU A O 1
ATOM 759 N N . VAL A 1 98 ? -2.411 10.859 6.465 1.00 95.25 98 VAL A N 1
ATOM 760 C CA . VAL A 1 98 ? -2.410 9.401 6.670 1.00 95.25 98 VAL A CA 1
ATOM 761 C C . VAL A 1 98 ? -2.742 9.056 8.120 1.00 95.25 98 VAL A C 1
ATOM 763 O O . VAL A 1 98 ? -3.476 8.104 8.370 1.00 95.25 98 VAL A O 1
ATOM 766 N N . LYS A 1 99 ? -2.251 9.847 9.079 1.00 95.62 99 LYS A N 1
ATOM 767 C CA . LYS A 1 99 ? -2.608 9.692 10.497 1.00 95.62 99 LYS A CA 1
ATOM 768 C C .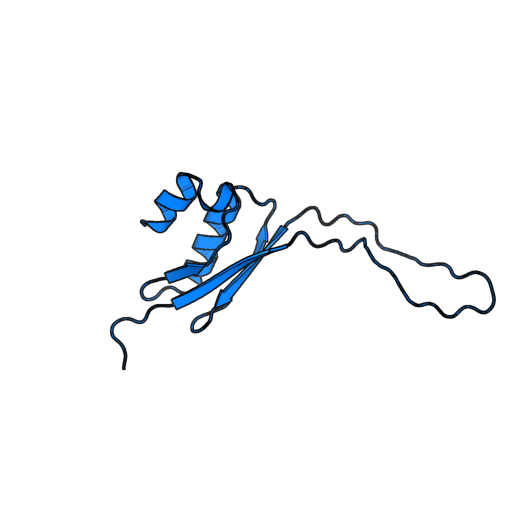 LYS A 1 99 ? -4.068 10.039 10.753 1.00 95.62 99 LYS A C 1
ATOM 770 O O . LYS A 1 99 ? -4.745 9.282 11.430 1.00 95.62 99 LYS A O 1
ATOM 775 N N . GLU A 1 100 ? -4.549 11.136 10.173 1.00 96.19 100 GLU A N 1
ATOM 776 C CA . GLU A 1 100 ? -5.959 11.528 10.256 1.00 96.19 100 GLU A CA 1
ATOM 777 C C . GLU A 1 100 ? -6.877 10.444 9.679 1.00 96.19 100 GLU A C 1
ATOM 779 O O . GLU A 1 100 ? -7.894 10.131 10.286 1.00 96.19 100 GLU A O 1
ATOM 784 N N . LEU A 1 101 ? -6.495 9.822 8.557 1.00 95.44 101 LEU A N 1
ATOM 785 C CA . LEU A 1 101 ? -7.225 8.685 7.990 1.00 95.44 101 LEU A CA 1
ATOM 786 C C . LEU A 1 101 ? -7.184 7.440 8.888 1.00 95.44 101 LEU A C 1
ATOM 788 O O . LEU A 1 101 ? -8.140 6.677 8.909 1.00 95.44 101 LEU A O 1
ATOM 792 N N . ALA A 1 102 ? -6.082 7.197 9.599 1.00 93.12 102 ALA A N 1
ATOM 793 C CA . ALA A 1 102 ? -5.967 6.047 10.497 1.00 93.12 102 ALA A CA 1
ATOM 794 C C . ALA A 1 102 ? -6.861 6.166 11.746 1.00 93.12 102 ALA A C 1
ATOM 796 O O . ALA A 1 102 ? -7.174 5.148 12.363 1.00 93.12 102 ALA A O 1
ATOM 797 N N . ASP A 1 103 ? -7.252 7.390 12.105 1.00 92.50 103 ASP A N 1
ATOM 798 C CA . ASP A 1 103 ? -8.157 7.683 13.217 1.00 92.50 103 ASP A CA 1
ATOM 799 C C . ASP A 1 103 ? -9.652 7.683 12.802 1.00 92.50 103 ASP A C 1
ATOM 801 O O . ASP A 1 103 ? -10.514 7.795 13.679 1.00 92.50 103 ASP A O 1
ATOM 805 N N . GLU A 1 104 ? -9.962 7.575 11.498 1.00 84.69 104 GLU A N 1
ATOM 806 C CA . GLU A 1 104 ? -11.326 7.489 10.922 1.00 84.69 104 GLU A CA 1
ATOM 807 C C . GLU A 1 104 ? -11.956 6.094 11.099 1.00 84.69 104 GLU A C 1
ATOM 809 O O . GLU A 1 104 ? -13.116 6.037 11.576 1.00 84.69 104 GLU A O 1
#

Foldseek 3Di:
DDDQDEKEWEKDKDQDDQQPDDDDDDDPDDDDDDGDPPHPQWMWMWIGIPPFDIDIDTGNDPALVSVLVVVVVVCVRVVIHHYHYHYDPDPSCPDPVNVVSNVD

Secondary structure (DSSP, 8-state):
--SS--EEEEEEEE---TT--------SS-------------EEEEEEESSS--EEEEES-SSHHHHHHHHHHHHHHS-SS-EEEE----GGGGSHHHHHHHT-

Organism: NCBI:txid1238424

Sequence (104 aa):
MADGGCTVGFFDETFPKPEDVSQRMWDFETPSQEVSVDRFDANMFGFYALNGADAVEVMPNSQSESVCAFLRRIRAENPDGALIVILDNYPSHHATEVKELADE

InterPro domains:
  IPR038717 Tc1-like transposase, DDE domain [PF13358] (8-103)

Radius of gyration: 18.96 Å; chains: 1; bounding box: 44×34×52 Å